Protein AF-A0A925UNU9-F1 (afdb_monomer)

Foldseek 3Di:
DFADFPDDPVVQLLVQLVVVVPDPPPCVVVVHDPVVVVPDDPVVSSVVSSVVSVVVRRVCRVPQWDDDPQKIWGQDPVQCWIFIDGNNDTDDIGHRYD

Mean predicted aligned error: 3.95 Å

Nearest PDB structures (foldseek):
  7fik-assembly1_Y  TM=6.283E-01  e=2.330E+00  Xenopus laevis
  4a0p-assembly1_A  TM=5.978E-01  e=1.923E+00  Homo sapiens
  4dg6-assembly1_A  TM=6.135E-01  e=3.891E+00  Homo sapiens
  6rvs-assembly1_A  TM=2.758E-01  e=7.351E-01  human gammaherpesvirus 4
  6rvr-assembly1_A  TM=3.357E-01  e=2.050E+00  human gammaherpesvirus 4

Sequence (98 aa):
MGLKHTREYTQIIDELTKVLESFVNLQELFQMNLKDWTLLSKDNQLEILSTLSDDIFYALGSENEYIIGNQKIKYNEENKSIDIFINEQLKSSISLYI

pLDDT: mean 89.86, std 5.02, range [64.12, 95.31]

Solvent-accessible surface area (backbone atoms only — not comparable to full-atom values): 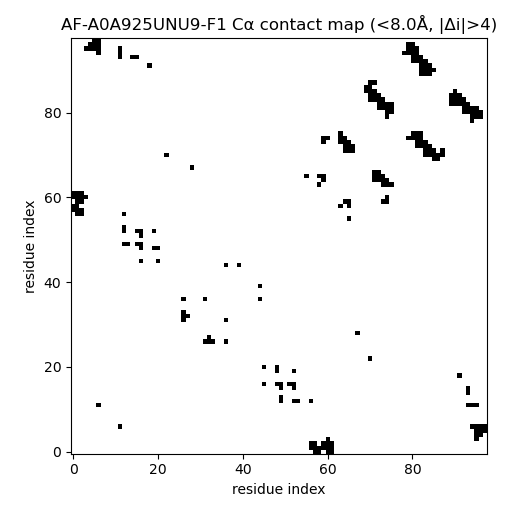5526 Å² total; per-residue (Å²): 98,56,60,88,62,77,42,64,63,67,60,51,34,55,50,44,22,58,55,54,69,71,51,82,70,60,40,57,81,72,76,39,54,69,67,64,55,68,68,46,52,70,67,58,49,49,52,55,37,39,53,49,28,50,52,49,46,38,45,36,36,73,38,51,57,50,79,54,92,66,33,39,40,29,53,36,76,92,77,42,24,43,36,32,26,52,78,87,38,81,75,49,72,45,67,30,58,126

Radius of gyration: 13.34 Å; Cα contacts (8 Å, |Δi|>4): 130; chains: 1; bounding box: 36×25×30 Å

Secondary structure (DSSP, 8-state):
-PPP-SS-HHHHHHHHHHHHHT-TTHHHHTT--HHHHHHS-HHHHHHHHHHHHHHHHHHHTTSSEEEETTEEEEEETTTTEEEEEETTEEEEEEES--

Structure (mmCIF, N/CA/C/O backbone):
data_AF-A0A925UNU9-F1
#
_entry.id   AF-A0A925UNU9-F1
#
loop_
_atom_site.group_PDB
_atom_site.id
_atom_site.type_symbol
_atom_site.label_atom_id
_atom_site.label_alt_id
_atom_site.label_comp_id
_atom_site.label_asym_id
_atom_site.label_entity_id
_atom_site.label_seq_id
_atom_site.pdbx_PDB_ins_code
_atom_site.Cartn_x
_atom_site.Cartn_y
_atom_site.Cartn_z
_atom_site.occupancy
_atom_site.B_iso_or_equiv
_atom_site.auth_seq_id
_atom_site.auth_comp_id
_atom_site.auth_asym_id
_atom_site.auth_atom_id
_atom_site.pdbx_PDB_model_num
ATOM 1 N N . MET A 1 1 ? 1.425 9.671 -15.352 1.00 64.12 1 MET A N 1
ATOM 2 C CA . MET A 1 1 ? 1.488 8.330 -15.991 1.00 64.12 1 MET A CA 1
ATOM 3 C C . MET A 1 1 ? 1.801 7.342 -14.879 1.00 64.12 1 MET A C 1
ATOM 5 O O . MET A 1 1 ? 2.593 7.721 -14.034 1.00 64.12 1 MET A O 1
ATOM 9 N N . GLY A 1 2 ? 1.166 6.165 -14.820 1.00 74.25 2 GLY A N 1
ATOM 10 C CA . GLY A 1 2 ? 1.420 5.180 -13.753 1.00 74.25 2 GLY A CA 1
ATOM 11 C C . GLY A 1 2 ? 2.805 4.526 -13.848 1.00 74.25 2 GLY A C 1
ATOM 12 O O . GLY A 1 2 ? 3.510 4.696 -14.848 1.00 74.25 2 GLY A O 1
ATOM 13 N N . LEU A 1 3 ? 3.198 3.787 -12.808 1.00 84.38 3 LEU A N 1
ATOM 14 C CA . LEU A 1 3 ? 4.475 3.068 -12.778 1.00 84.38 3 LEU A CA 1
ATOM 15 C C . LEU A 1 3 ? 4.558 2.019 -13.893 1.00 84.38 3 LEU A C 1
ATOM 17 O O . LEU A 1 3 ? 3.555 1.446 -14.309 1.00 84.38 3 LEU A O 1
ATOM 21 N N . LYS A 1 4 ? 5.772 1.727 -14.366 1.00 88.25 4 LYS A N 1
ATOM 22 C CA . LYS A 1 4 ? 5.995 0.609 -15.293 1.00 88.25 4 LYS A CA 1
ATOM 23 C C . LYS A 1 4 ? 6.003 -0.701 -14.512 1.00 88.25 4 LYS A C 1
ATOM 25 O O . LYS A 1 4 ? 6.777 -0.837 -13.567 1.00 88.25 4 LYS A O 1
ATOM 30 N N . HIS A 1 5 ? 5.211 -1.669 -14.954 1.00 89.75 5 HIS A N 1
ATOM 31 C CA . HIS A 1 5 ? 5.106 -2.991 -14.344 1.00 89.75 5 HIS A CA 1
ATOM 32 C C . HIS A 1 5 ? 4.924 -4.068 -15.424 1.00 89.75 5 HIS A C 1
ATOM 34 O O . HIS A 1 5 ? 4.432 -3.786 -16.518 1.00 89.75 5 HIS A O 1
ATOM 40 N N . THR A 1 6 ? 5.339 -5.299 -15.126 1.00 90.12 6 THR A N 1
ATOM 41 C CA . THR A 1 6 ? 5.039 -6.492 -15.949 1.00 90.12 6 THR A CA 1
ATOM 42 C C . THR A 1 6 ? 4.187 -7.508 -15.203 1.00 90.12 6 THR A C 1
ATOM 44 O O . THR A 1 6 ? 3.654 -8.433 -15.810 1.00 90.12 6 THR A O 1
ATOM 47 N N . ARG A 1 7 ? 4.065 -7.337 -13.886 1.00 92.38 7 ARG A N 1
ATOM 48 C CA . ARG A 1 7 ? 3.163 -8.100 -13.039 1.00 92.38 7 ARG A CA 1
ATOM 49 C C . ARG A 1 7 ? 1.711 -7.660 -13.253 1.00 92.38 7 ARG A C 1
ATOM 51 O O . ARG A 1 7 ? 1.456 -6.509 -13.613 1.00 92.38 7 ARG A O 1
ATOM 58 N N . GLU A 1 8 ? 0.777 -8.573 -12.992 1.00 92.75 8 GLU A N 1
ATOM 59 C CA . GLU A 1 8 ? -0.662 -8.303 -13.000 1.00 92.75 8 GLU A CA 1
ATOM 60 C C . GLU A 1 8 ? -1.026 -7.118 -12.101 1.00 92.75 8 GLU A C 1
ATOM 62 O O . GLU A 1 8 ? -0.752 -7.120 -10.898 1.00 92.75 8 GLU A O 1
ATOM 67 N N . TYR A 1 9 ? -1.665 -6.113 -12.701 1.00 91.62 9 TYR A N 1
ATOM 68 C CA . TYR A 1 9 ? -2.012 -4.857 -12.040 1.00 91.62 9 TYR A CA 1
ATOM 69 C C . TYR A 1 9 ? -2.899 -5.073 -10.814 1.00 91.62 9 TYR A C 1
ATOM 71 O O . TYR A 1 9 ? -2.616 -4.571 -9.731 1.00 91.62 9 TYR A O 1
ATOM 79 N N . THR A 1 10 ? -3.937 -5.892 -10.972 1.00 92.31 10 THR A N 1
ATOM 80 C CA . THR A 1 10 ? -4.889 -6.217 -9.906 1.00 92.31 10 THR A CA 1
ATOM 81 C C . THR A 1 10 ? -4.201 -6.829 -8.693 1.00 92.31 10 THR A C 1
ATOM 83 O O . THR A 1 10 ? -4.536 -6.479 -7.571 1.00 92.31 10 THR A O 1
ATOM 86 N N . GLN A 1 11 ? -3.173 -7.659 -8.890 1.00 93.56 11 GLN A N 1
ATOM 87 C CA . GLN A 1 11 ? -2.416 -8.222 -7.771 1.00 93.56 11 GLN A CA 1
ATOM 88 C C . GLN A 1 11 ? -1.601 -7.167 -7.017 1.00 93.56 11 GLN A C 1
ATOM 90 O O . GLN A 1 11 ? -1.492 -7.243 -5.795 1.00 93.56 11 GLN A O 1
ATOM 95 N N . ILE A 1 12 ? -1.020 -6.196 -7.732 1.00 94.06 12 ILE A N 1
ATOM 96 C CA . ILE A 1 12 ? -0.284 -5.084 -7.115 1.00 94.06 12 ILE A CA 1
ATOM 97 C C . ILE A 1 12 ? -1.242 -4.246 -6.265 1.00 94.06 12 ILE A C 1
ATOM 99 O O . ILE A 1 12 ? -0.927 -3.944 -5.115 1.00 94.06 12 ILE A O 1
ATOM 103 N N . ILE A 1 13 ? -2.414 -3.911 -6.814 1.00 95.19 13 ILE A N 1
ATOM 104 C CA . ILE A 1 13 ? -3.441 -3.140 -6.109 1.00 95.19 13 ILE A CA 1
ATOM 105 C C . ILE A 1 13 ? -3.966 -3.904 -4.895 1.00 95.19 13 ILE A C 1
ATOM 107 O O . ILE A 1 13 ? -3.993 -3.336 -3.809 1.00 95.19 13 ILE A O 1
ATOM 111 N N . ASP A 1 14 ? -4.285 -5.192 -5.029 1.00 94.19 14 ASP A N 1
ATOM 112 C CA . ASP A 1 14 ? -4.752 -6.021 -3.913 1.00 94.19 14 ASP A CA 1
ATOM 113 C C . ASP A 1 14 ? -3.730 -6.089 -2.769 1.00 94.19 14 ASP A C 1
ATOM 115 O O . ASP A 1 14 ? -4.092 -6.037 -1.591 1.00 94.19 14 ASP A O 1
ATOM 119 N N . GLU A 1 15 ? -2.439 -6.214 -3.088 1.00 94.50 15 GLU A N 1
ATOM 120 C CA . GLU A 1 15 ? -1.381 -6.184 -2.077 1.00 94.50 15 GLU A CA 1
ATOM 121 C C . GLU A 1 15 ? -1.237 -4.814 -1.431 1.00 94.50 15 GLU A C 1
ATOM 123 O O . GLU A 1 15 ? -1.137 -4.730 -0.205 1.00 94.50 15 GLU A O 1
ATOM 128 N N . LEU A 1 16 ? -1.274 -3.746 -2.226 1.00 93.56 16 LEU A N 1
ATOM 129 C CA . LEU A 1 16 ? -1.202 -2.390 -1.703 1.00 93.56 16 LEU A CA 1
ATOM 130 C C . LEU A 1 16 ? -2.392 -2.111 -0.777 1.00 93.56 16 LEU A C 1
ATOM 132 O O . LEU A 1 16 ? -2.193 -1.617 0.327 1.00 93.56 16 LEU A O 1
ATOM 136 N N . THR A 1 17 ? -3.598 -2.542 -1.149 1.00 94.38 17 THR A N 1
ATOM 137 C CA . THR A 1 17 ? -4.814 -2.415 -0.335 1.00 94.38 17 THR A CA 1
ATOM 138 C C . THR A 1 17 ? -4.689 -3.148 0.993 1.00 94.38 17 THR A C 1
ATOM 140 O O . THR A 1 17 ? -5.029 -2.582 2.030 1.00 94.38 17 THR A O 1
ATOM 143 N N . LYS A 1 18 ? -4.147 -4.371 0.995 1.00 92.44 18 LYS A N 1
ATOM 144 C CA . LYS A 1 18 ? -3.882 -5.123 2.235 1.00 92.44 18 LYS A CA 1
ATOM 145 C C . LYS A 1 18 ? -2.863 -4.425 3.128 1.00 92.44 18 LYS A C 1
ATOM 147 O O . LYS A 1 18 ? -3.009 -4.426 4.347 1.00 92.44 18 LYS A O 1
ATOM 152 N N . VAL A 1 19 ? -1.824 -3.831 2.542 1.00 91.25 19 VAL A N 1
ATOM 153 C CA . VAL A 1 19 ? -0.836 -3.065 3.309 1.00 91.25 19 VAL A CA 1
ATOM 154 C C . VAL A 1 19 ? -1.477 -1.805 3.888 1.00 91.25 19 VAL A C 1
ATOM 156 O O . VAL A 1 19 ? -1.314 -1.545 5.081 1.00 91.25 19 VAL A O 1
ATOM 159 N N . LEU A 1 20 ? -2.250 -1.067 3.088 1.00 90.38 20 LEU A N 1
ATOM 160 C CA . LEU A 1 20 ? -2.977 0.118 3.541 1.00 90.38 20 LEU A CA 1
ATOM 161 C C . LEU A 1 20 ? -3.951 -0.222 4.663 1.00 90.38 20 LEU A C 1
ATOM 163 O O . LEU A 1 20 ? -4.019 0.526 5.620 1.00 90.38 20 LEU A O 1
ATOM 167 N N . GLU A 1 21 ? -4.633 -1.365 4.630 1.00 90.12 21 GLU A N 1
ATOM 168 C CA . GLU A 1 21 ? -5.528 -1.801 5.710 1.00 90.12 21 GLU A CA 1
ATOM 169 C C . GLU A 1 21 ? -4.856 -1.804 7.100 1.00 90.12 21 GLU A C 1
ATOM 171 O O . GLU A 1 21 ? -5.517 -1.576 8.113 1.00 90.12 21 GLU A O 1
ATOM 176 N N . SER A 1 22 ? -3.538 -2.029 7.156 1.00 86.50 22 SER A N 1
ATOM 177 C CA . SER A 1 22 ? -2.755 -2.001 8.398 1.00 86.50 22 SER A CA 1
ATOM 178 C C . SER A 1 22 ? -2.379 -0.592 8.876 1.00 86.50 22 SER A C 1
ATOM 180 O O . SER A 1 22 ? -1.843 -0.434 9.978 1.00 86.50 22 SER A O 1
ATOM 182 N N . PHE A 1 23 ? -2.626 0.435 8.060 1.00 86.25 23 PHE A N 1
ATOM 183 C CA . PHE A 1 23 ? -2.289 1.811 8.391 1.00 86.25 23 PHE A CA 1
ATOM 184 C C . PHE A 1 23 ? -3.263 2.360 9.423 1.00 86.25 23 PHE A C 1
ATOM 186 O O . PHE A 1 23 ? -4.468 2.109 9.415 1.00 86.25 23 PHE A O 1
ATOM 193 N N . VAL A 1 24 ? -2.711 3.161 10.323 1.00 78.06 24 VAL A N 1
ATOM 194 C CA . VAL A 1 24 ? -3.483 3.837 11.356 1.00 78.06 24 VAL A CA 1
ATOM 195 C C . VAL A 1 24 ? -3.982 5.165 10.794 1.00 78.06 24 VAL A C 1
ATOM 197 O O . VAL A 1 24 ? -3.247 5.851 10.091 1.00 78.06 24 VAL A O 1
ATOM 200 N N . ASN A 1 25 ? -5.208 5.545 11.153 1.00 80.75 25 ASN A N 1
ATOM 201 C CA . ASN A 1 25 ? -5.817 6.841 10.836 1.00 80.75 25 ASN A CA 1
ATOM 202 C C . ASN A 1 25 ? -6.147 7.109 9.359 1.00 80.75 25 ASN A C 1
ATOM 204 O O . ASN A 1 25 ? -6.324 8.260 8.968 1.00 80.75 25 ASN A O 1
ATOM 208 N N . LEU A 1 26 ? -6.329 6.071 8.541 1.00 82.88 26 LEU A N 1
ATOM 209 C CA . LEU A 1 26 ? -6.747 6.238 7.142 1.00 82.88 26 LEU A CA 1
ATOM 210 C C . LEU A 1 26 ? -8.067 7.001 6.977 1.00 82.88 26 LEU A C 1
ATOM 212 O O . LEU A 1 26 ? -8.234 7.699 5.983 1.00 82.88 26 LEU A O 1
ATOM 216 N N . GLN A 1 27 ? -8.986 6.924 7.946 1.00 81.94 27 GLN A N 1
ATOM 217 C CA . GLN A 1 27 ? -10.245 7.674 7.904 1.00 81.94 27 GLN A CA 1
ATOM 218 C C . GLN A 1 27 ? -10.027 9.192 7.763 1.00 81.94 27 GLN A C 1
ATOM 220 O O . GLN A 1 27 ? -10.848 9.877 7.154 1.00 81.94 27 GLN A O 1
ATOM 225 N N . GLU A 1 28 ? -8.901 9.713 8.267 1.00 82.81 28 GLU A N 1
ATOM 226 C CA . GLU A 1 28 ? -8.563 11.137 8.196 1.00 82.81 28 GLU A CA 1
ATOM 227 C C . GLU A 1 28 ? -8.305 11.593 6.753 1.00 82.81 28 GLU A C 1
ATOM 229 O O . GLU A 1 28 ? -8.673 12.713 6.400 1.00 82.81 28 GLU A O 1
ATOM 234 N N . LEU A 1 29 ? -7.769 10.715 5.893 1.00 82.94 29 LEU A N 1
ATOM 235 C CA . LEU A 1 29 ? -7.582 11.000 4.463 1.00 82.94 29 LEU A CA 1
ATOM 236 C C . LEU A 1 29 ? -8.911 11.236 3.747 1.00 82.94 29 LEU A C 1
ATOM 238 O O . LEU A 1 29 ? -9.008 12.081 2.861 1.00 82.94 29 LEU A O 1
ATOM 242 N N . PHE A 1 30 ? -9.947 10.513 4.166 1.00 85.56 30 PHE A N 1
ATOM 243 C CA . PHE A 1 30 ? -11.289 10.616 3.601 1.00 85.56 30 PHE A CA 1
ATOM 244 C C . PHE A 1 30 ? -12.141 11.682 4.298 1.00 85.56 30 PHE A C 1
ATOM 246 O O . PHE A 1 30 ? -13.348 11.740 4.070 1.00 85.56 30 PHE A O 1
ATOM 253 N N . GLN A 1 31 ? -11.534 12.507 5.166 1.00 85.50 31 GLN A N 1
ATOM 254 C CA . GLN A 1 31 ? -12.224 13.495 6.007 1.00 85.50 31 GLN A CA 1
ATOM 255 C C . GLN A 1 31 ? -13.384 12.877 6.804 1.00 85.50 31 GLN A C 1
ATOM 257 O O . GLN A 1 31 ? -14.387 13.526 7.107 1.00 85.50 31 GLN A O 1
ATOM 262 N N . MET A 1 32 ? -13.238 11.597 7.143 1.00 87.44 32 MET A N 1
ATOM 263 C CA . MET A 1 32 ? -14.235 10.799 7.827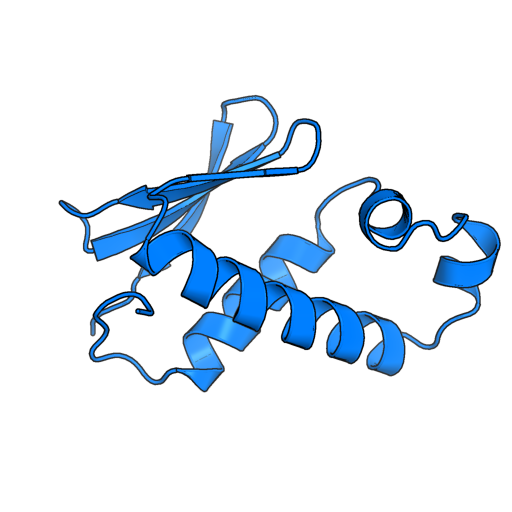 1.00 87.44 32 MET A CA 1
ATOM 264 C C . MET A 1 32 ? -13.794 10.595 9.274 1.00 87.44 32 MET A C 1
ATOM 266 O O . MET A 1 32 ? -12.622 10.367 9.573 1.00 87.44 32 MET A O 1
ATOM 270 N N . ASN A 1 33 ? -14.736 10.676 10.210 1.00 87.44 33 ASN A N 1
ATOM 271 C CA . ASN A 1 33 ? -14.431 10.341 11.594 1.00 87.44 33 ASN A CA 1
ATOM 272 C C . ASN A 1 33 ? -14.355 8.809 11.774 1.00 87.44 33 ASN A C 1
ATOM 274 O O . ASN A 1 33 ? -14.891 8.032 10.982 1.00 87.44 33 ASN A O 1
ATOM 278 N N . LEU A 1 34 ? -13.711 8.358 12.854 1.00 87.19 34 LEU A N 1
ATOM 279 C CA . LEU A 1 34 ? -13.536 6.926 13.126 1.00 87.19 34 LEU A CA 1
ATOM 280 C C . LEU A 1 34 ? -14.872 6.180 13.306 1.00 87.19 34 LEU A C 1
ATOM 282 O O . LEU A 1 34 ? -14.968 4.989 13.016 1.00 87.19 34 LEU A O 1
ATOM 286 N N . LYS A 1 35 ? -15.916 6.864 13.781 1.00 89.12 35 LYS A N 1
ATOM 287 C CA . LYS A 1 35 ? -17.230 6.255 14.002 1.00 89.12 35 LYS A CA 1
ATOM 288 C C . LYS A 1 35 ? -17.910 5.921 12.674 1.00 89.12 35 LYS A C 1
ATOM 290 O O . LYS A 1 35 ? -18.413 4.817 12.520 1.00 89.12 35 LYS A O 1
ATOM 295 N N . ASP A 1 36 ? -17.873 6.835 11.715 1.00 90.56 36 ASP A N 1
ATOM 296 C CA . ASP A 1 36 ? -18.444 6.636 10.385 1.00 90.56 36 ASP A CA 1
ATOM 297 C C . ASP A 1 36 ? -17.649 5.580 9.612 1.00 90.56 36 ASP A C 1
ATOM 299 O O . ASP A 1 36 ? -18.239 4.697 8.997 1.00 90.56 36 ASP A O 1
ATOM 303 N N . TRP A 1 37 ? -16.318 5.576 9.751 1.00 90.50 37 TRP A N 1
ATOM 304 C CA . TRP A 1 37 ? -15.471 4.535 9.166 1.00 90.50 37 TRP A CA 1
ATOM 305 C C . TRP A 1 37 ? -15.782 3.141 9.724 1.00 90.50 37 TRP A C 1
ATOM 307 O O . TRP A 1 37 ? -15.905 2.178 8.971 1.00 90.50 37 TRP A O 1
ATOM 317 N N . THR A 1 38 ? -15.951 3.019 11.044 1.00 88.62 38 THR A N 1
ATOM 318 C CA . THR A 1 38 ? -16.271 1.733 11.694 1.00 88.62 38 THR A CA 1
ATOM 319 C C . THR A 1 38 ? -17.713 1.274 11.465 1.00 88.62 38 THR A C 1
ATOM 321 O O . THR A 1 38 ? -18.002 0.097 11.670 1.00 88.62 38 THR A O 1
ATOM 324 N N . LEU A 1 39 ? -18.606 2.164 11.016 1.00 94.12 39 LEU A N 1
ATOM 325 C CA . LEU A 1 39 ? -19.958 1.814 10.566 1.00 94.12 39 LEU A CA 1
ATOM 326 C C . LEU A 1 39 ? -19.978 1.197 9.160 1.00 94.12 39 LEU A C 1
ATOM 328 O O . LEU A 1 39 ? -20.949 0.521 8.816 1.00 94.12 39 LEU A O 1
ATOM 332 N N . LEU A 1 40 ? -18.937 1.411 8.351 1.00 92.12 40 LEU A N 1
ATOM 333 C CA . LEU A 1 40 ? -18.807 0.757 7.052 1.00 92.12 40 LEU A CA 1
ATOM 334 C C . LEU A 1 40 ? -18.574 -0.746 7.231 1.00 92.12 40 LEU A C 1
ATOM 336 O O . LEU A 1 40 ? -17.843 -1.184 8.122 1.00 92.12 40 LEU A O 1
ATOM 340 N N . SER A 1 41 ? -19.168 -1.544 6.341 1.00 94.25 41 SER A N 1
ATOM 341 C CA . SER A 1 41 ? -18.816 -2.957 6.227 1.00 94.25 41 SER A CA 1
ATOM 342 C C . SER A 1 41 ? -17.347 -3.101 5.838 1.00 94.25 41 SER A C 1
ATOM 344 O O . SER A 1 41 ? -16.735 -2.191 5.267 1.00 94.25 41 SER A O 1
ATOM 346 N N . LYS A 1 42 ? -16.778 -4.276 6.116 1.00 90.69 42 LYS A N 1
ATOM 347 C CA . LYS A 1 42 ? -15.390 -4.535 5.748 1.00 90.69 42 LYS A CA 1
ATOM 348 C C . LYS A 1 42 ? -15.171 -4.445 4.236 1.00 90.69 42 LYS A C 1
ATOM 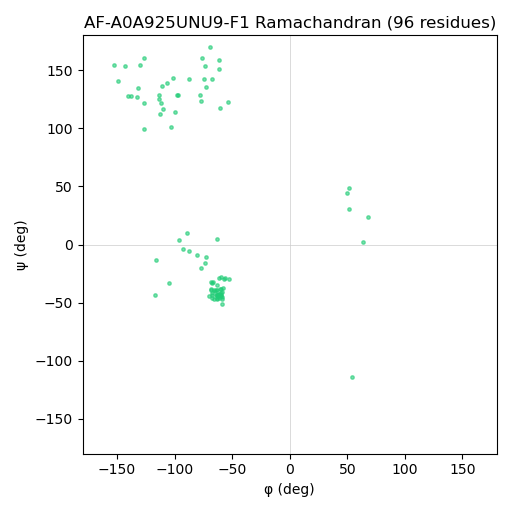350 O O . LYS A 1 42 ? -14.175 -3.871 3.813 1.00 90.69 42 LYS A O 1
ATOM 355 N N . ASP A 1 43 ? -16.132 -4.927 3.454 1.00 92.88 43 ASP A N 1
ATOM 356 C CA . ASP A 1 43 ? -16.093 -4.862 1.992 1.00 92.88 43 ASP A CA 1
ATOM 3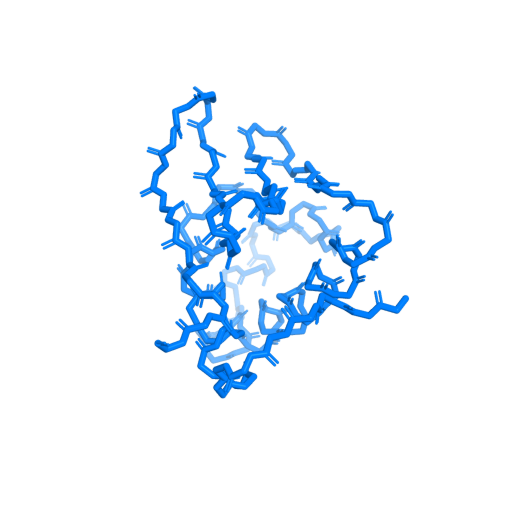57 C C . ASP A 1 43 ? -16.075 -3.411 1.492 1.00 92.88 43 ASP A C 1
ATOM 359 O O . ASP A 1 43 ? -15.232 -3.059 0.675 1.00 92.88 43 ASP A O 1
ATOM 363 N N . ASN A 1 44 ? -16.901 -2.529 2.068 1.00 93.25 44 ASN A N 1
ATOM 364 C CA . ASN A 1 44 ? -16.912 -1.110 1.697 1.00 93.25 44 ASN A CA 1
ATOM 365 C C . ASN A 1 44 ? -15.587 -0.416 2.052 1.00 93.25 44 ASN A C 1
ATOM 367 O O . ASN A 1 44 ? -15.094 0.405 1.282 1.00 93.25 44 ASN A O 1
ATOM 371 N N . GLN A 1 45 ? -14.993 -0.735 3.210 1.00 92.19 45 GLN A N 1
ATOM 372 C CA . GLN A 1 45 ? -13.663 -0.219 3.557 1.00 92.19 45 GLN A CA 1
ATOM 373 C C . GLN A 1 45 ? -12.613 -0.691 2.544 1.00 92.19 45 GLN A C 1
ATOM 375 O O . GLN A 1 45 ? -11.779 0.105 2.122 1.00 92.19 45 GLN A O 1
ATOM 380 N N . LEU A 1 46 ? -12.657 -1.963 2.137 1.00 92.62 46 LEU A N 1
ATOM 381 C CA . LEU A 1 46 ? -11.727 -2.520 1.155 1.00 92.62 46 LEU A CA 1
ATOM 382 C C . LEU A 1 46 ? -11.901 -1.895 -0.233 1.00 92.62 46 LEU A C 1
ATOM 384 O O . LEU A 1 46 ? -10.896 -1.612 -0.875 1.00 92.62 46 LEU A O 1
ATOM 388 N N . GLU A 1 47 ? -13.127 -1.615 -0.679 1.00 93.44 47 GLU A N 1
ATOM 389 C CA . GLU A 1 47 ? -13.375 -0.905 -1.944 1.00 93.44 47 GLU A CA 1
ATOM 390 C C . GLU A 1 47 ? -12.803 0.519 -1.927 1.00 93.44 47 GLU A C 1
ATOM 392 O O . GLU A 1 47 ? -12.138 0.944 -2.878 1.00 93.44 47 GLU A O 1
ATOM 397 N N . ILE A 1 48 ? -12.996 1.245 -0.821 1.00 93.44 48 ILE A N 1
ATOM 398 C CA . ILE A 1 48 ? -12.415 2.582 -0.638 1.00 93.44 48 ILE A CA 1
ATOM 399 C C . ILE A 1 48 ? -10.883 2.507 -0.671 1.00 93.44 48 ILE A C 1
ATOM 401 O O . ILE A 1 48 ? -10.237 3.288 -1.370 1.00 93.44 48 ILE A O 1
ATOM 405 N N . LEU A 1 49 ? -10.288 1.549 0.046 1.00 93.69 49 LEU A N 1
ATOM 406 C CA . LEU A 1 49 ? -8.836 1.366 0.066 1.00 93.69 49 LEU A CA 1
ATOM 407 C C . LEU A 1 49 ? -8.283 0.870 -1.274 1.00 93.69 49 LEU A C 1
ATOM 409 O O . LEU A 1 49 ? -7.166 1.223 -1.623 1.00 93.69 49 LEU A O 1
ATOM 413 N N . SER A 1 50 ? -9.035 0.077 -2.035 1.00 94.50 50 SER A N 1
ATOM 414 C CA . SER A 1 50 ? -8.681 -0.332 -3.400 1.00 94.50 50 SER A CA 1
ATOM 415 C C . SER A 1 50 ? -8.629 0.862 -4.345 1.00 94.50 50 SER A C 1
ATOM 417 O O . SER A 1 50 ? -7.653 1.023 -5.073 1.00 94.50 50 SER A O 1
ATOM 419 N N . THR A 1 51 ? -9.608 1.759 -4.244 1.00 94.19 51 THR A N 1
ATOM 420 C CA . THR A 1 51 ? -9.618 3.010 -5.012 1.00 94.19 51 THR A CA 1
ATOM 421 C C . THR A 1 51 ? -8.427 3.898 -4.633 1.00 94.19 51 THR A C 1
ATOM 423 O O . THR A 1 51 ? -7.723 4.392 -5.506 1.00 94.19 51 THR A O 1
ATOM 426 N N . LEU A 1 52 ? -8.124 4.029 -3.336 1.00 93.12 52 LEU A N 1
ATOM 427 C CA . LEU A 1 52 ? -6.947 4.774 -2.876 1.00 93.12 52 LEU A CA 1
ATOM 428 C C . LEU A 1 52 ? -5.625 4.131 -3.331 1.00 93.12 52 LEU A C 1
ATOM 430 O O . LEU A 1 52 ? -4.687 4.842 -3.682 1.00 93.12 52 LEU A O 1
ATOM 434 N N . SER A 1 53 ? -5.528 2.799 -3.328 1.00 94.06 53 SER A N 1
ATOM 435 C CA . SER A 1 53 ? -4.362 2.081 -3.855 1.00 94.06 53 SER A CA 1
ATOM 436 C C . SER A 1 53 ? -4.129 2.393 -5.332 1.00 94.06 53 SER A C 1
ATOM 438 O O . SER A 1 53 ? -2.981 2.592 -5.729 1.00 94.06 53 SER A O 1
ATOM 440 N N . ASP A 1 54 ? -5.199 2.449 -6.130 1.00 94.19 54 ASP A N 1
ATOM 441 C CA . ASP A 1 54 ? -5.150 2.837 -7.544 1.00 94.19 54 ASP A CA 1
ATOM 442 C C . ASP A 1 54 ? -4.573 4.255 -7.686 1.00 94.19 54 ASP A C 1
ATOM 444 O O . ASP A 1 54 ? -3.562 4.458 -8.364 1.00 94.19 54 ASP A O 1
ATOM 448 N N . ASP A 1 55 ? -5.123 5.213 -6.934 1.00 92.69 55 ASP A N 1
ATOM 449 C CA . ASP A 1 55 ? -4.661 6.603 -6.926 1.00 92.69 55 ASP A CA 1
ATOM 450 C C . ASP A 1 55 ? -3.184 6.726 -6.520 1.00 92.69 55 ASP A C 1
ATOM 452 O O . ASP A 1 55 ? -2.410 7.424 -7.182 1.00 92.69 55 ASP A O 1
ATOM 456 N N . ILE A 1 56 ? -2.759 6.021 -5.465 1.00 92.44 56 ILE A N 1
ATOM 457 C CA . ILE A 1 56 ? -1.362 6.004 -5.005 1.00 92.44 56 ILE A CA 1
ATOM 458 C C . ILE A 1 56 ? -0.457 5.416 -6.084 1.00 92.44 56 ILE A C 1
ATOM 460 O O . ILE A 1 56 ? 0.602 5.976 -6.358 1.00 92.44 56 ILE A O 1
ATOM 464 N N . PHE A 1 57 ? -0.850 4.316 -6.726 1.00 93.50 57 PHE A N 1
ATOM 465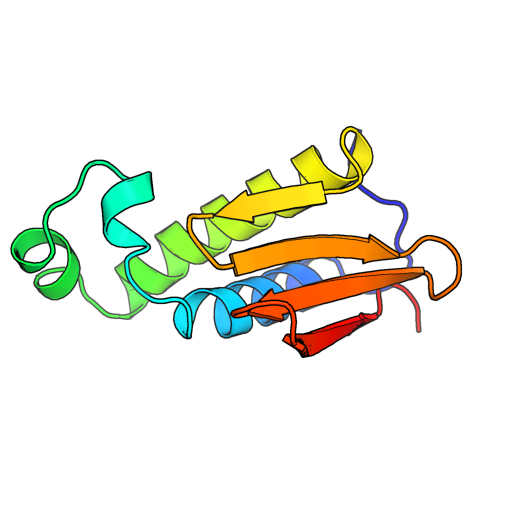 C CA . PHE A 1 57 ? -0.057 3.713 -7.794 1.00 93.50 57 PHE A CA 1
ATOM 466 C C . PHE A 1 57 ? 0.165 4.690 -8.957 1.00 93.50 57 PHE A C 1
ATOM 468 O O . PHE A 1 57 ? 1.282 4.824 -9.471 1.00 93.50 57 PHE A O 1
ATOM 475 N N . TYR A 1 58 ? -0.885 5.407 -9.361 1.00 91.75 58 TYR A N 1
ATOM 476 C CA . TYR A 1 58 ? -0.783 6.428 -10.400 1.00 91.75 58 TYR A CA 1
ATOM 477 C C . TYR A 1 58 ? 0.050 7.635 -9.965 1.00 91.75 58 TYR A C 1
ATOM 479 O O . TYR A 1 58 ? 0.863 8.120 -10.762 1.00 91.75 58 TYR A O 1
ATOM 487 N N . ALA A 1 59 ? -0.121 8.099 -8.724 1.00 92.00 59 ALA A N 1
ATOM 488 C CA . ALA A 1 59 ? 0.667 9.183 -8.148 1.00 92.00 59 ALA A CA 1
ATOM 489 C C . ALA A 1 59 ? 2.156 8.820 -8.135 1.00 92.00 59 ALA A C 1
ATOM 491 O O . ALA A 1 59 ? 2.972 9.608 -8.610 1.00 92.00 59 ALA A O 1
ATOM 492 N N . LEU A 1 60 ? 2.487 7.586 -7.733 1.00 91.81 60 LEU A N 1
ATOM 493 C CA . LEU A 1 60 ? 3.857 7.075 -7.673 1.00 91.81 60 LEU A CA 1
ATOM 494 C C . LEU A 1 60 ? 4.584 7.089 -9.020 1.00 91.81 60 LEU A C 1
ATOM 496 O O . LEU A 1 60 ? 5.805 7.211 -9.069 1.00 91.81 60 LEU A O 1
ATOM 500 N N . GLY A 1 61 ? 3.843 6.986 -10.124 1.00 87.00 61 GLY A N 1
ATOM 501 C CA . GLY A 1 61 ? 4.412 7.084 -11.467 1.00 87.00 61 GLY A CA 1
ATOM 502 C C . GLY A 1 61 ? 4.840 8.497 -11.876 1.00 87.00 61 GLY A C 1
ATOM 503 O O . GLY A 1 61 ? 5.513 8.656 -12.895 1.00 87.00 61 GLY A O 1
ATOM 504 N N . SER A 1 62 ? 4.464 9.518 -11.102 1.00 85.62 62 SER A N 1
ATOM 505 C CA . SER A 1 62 ? 4.854 10.917 -11.329 1.00 85.62 62 SER A CA 1
ATOM 506 C C . SER A 1 62 ? 5.685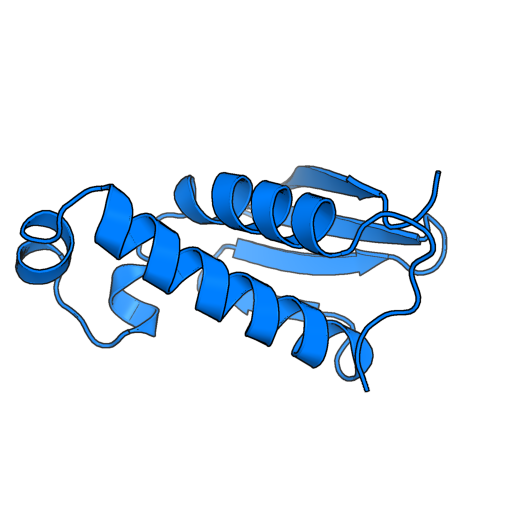 11.464 -10.164 1.00 85.62 62 SER A C 1
ATOM 508 O O . SER A 1 62 ? 6.715 12.098 -10.385 1.00 85.62 62 SER A O 1
ATOM 510 N N . GLU A 1 63 ? 5.273 11.175 -8.932 1.00 84.31 63 GLU A N 1
ATOM 511 C CA . GLU A 1 63 ? 5.975 11.505 -7.696 1.00 84.31 63 GLU A CA 1
ATOM 512 C C . GLU A 1 63 ? 6.450 10.203 -7.056 1.00 84.31 63 GLU A C 1
ATOM 514 O O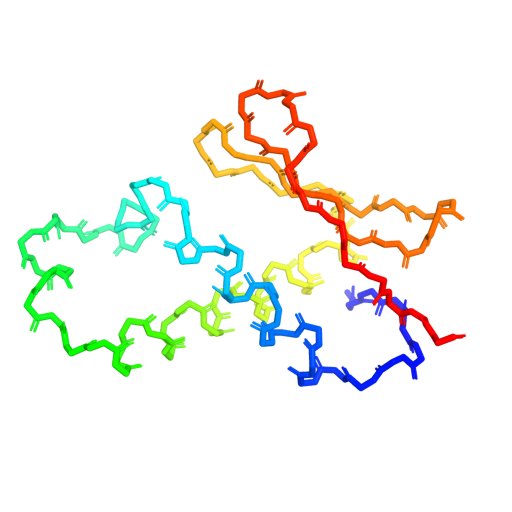 . GLU A 1 63 ? 5.634 9.433 -6.589 1.00 84.31 63 GLU A O 1
ATOM 519 N N . ASN A 1 64 ? 7.756 9.930 -6.989 1.00 89.00 64 ASN A N 1
ATOM 520 C CA . ASN A 1 64 ? 8.281 8.641 -6.492 1.00 89.00 64 ASN A CA 1
ATOM 521 C C . ASN A 1 64 ? 7.959 8.330 -5.011 1.00 89.00 64 ASN A C 1
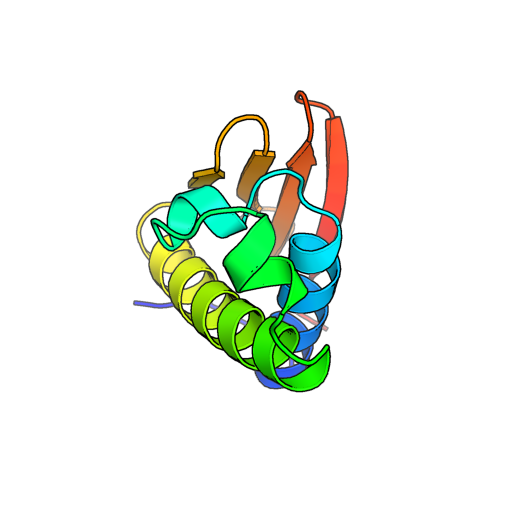ATOM 523 O O . ASN A 1 64 ? 8.469 7.354 -4.461 1.00 89.00 64 ASN A O 1
ATOM 527 N N . GLU A 1 65 ? 7.182 9.168 -4.336 1.00 92.00 65 GLU A N 1
ATOM 528 C CA . GLU A 1 65 ? 6.877 9.087 -2.922 1.00 92.00 65 GLU A CA 1
ATOM 529 C C . GLU A 1 65 ? 5.479 9.637 -2.629 1.00 92.00 65 GLU A C 1
ATOM 531 O O . GLU A 1 65 ? 5.085 10.664 -3.169 1.00 92.00 65 GLU A O 1
ATOM 536 N N . TYR A 1 66 ? 4.766 8.973 -1.723 1.00 91.00 66 TYR A N 1
ATOM 537 C CA . TYR A 1 66 ? 3.466 9.373 -1.207 1.00 91.00 66 TYR A CA 1
ATOM 538 C C . TYR A 1 66 ? 3.471 9.255 0.323 1.00 91.00 66 TYR A C 1
ATOM 540 O O . TYR A 1 66 ? 3.839 8.210 0.869 1.00 91.00 66 TYR A O 1
ATOM 548 N N . ILE A 1 67 ? 3.094 10.322 1.031 1.00 89.25 67 ILE A N 1
ATOM 549 C CA . ILE A 1 67 ? 3.157 10.394 2.501 1.00 89.25 67 ILE A CA 1
ATOM 550 C C . ILE A 1 67 ? 1.743 10.472 3.076 1.00 89.25 67 ILE A C 1
ATOM 552 O O . ILE A 1 67 ? 0.958 11.340 2.704 1.00 89.25 67 ILE A O 1
ATOM 556 N N . ILE A 1 68 ? 1.448 9.589 4.029 1.00 86.50 68 ILE A N 1
ATOM 557 C CA . ILE A 1 68 ? 0.187 9.521 4.771 1.00 86.50 68 ILE A CA 1
ATOM 558 C C . ILE A 1 68 ? 0.534 9.555 6.257 1.00 86.50 68 ILE A C 1
ATOM 560 O O . ILE A 1 68 ? 0.936 8.543 6.826 1.00 86.50 68 ILE A O 1
ATOM 564 N N . GLY A 1 69 ? 0.425 10.719 6.900 1.00 84.12 69 GLY A N 1
ATOM 565 C CA . GLY A 1 69 ? 0.799 10.866 8.311 1.00 84.12 69 GLY A CA 1
ATOM 566 C C . GLY A 1 69 ? 2.238 10.399 8.580 1.00 84.12 69 GLY A C 1
ATOM 567 O O . GLY A 1 69 ? 3.186 10.984 8.066 1.00 84.12 69 GLY A O 1
ATOM 568 N N . ASN A 1 70 ? 2.392 9.323 9.363 1.00 84.69 70 ASN A N 1
ATOM 569 C CA . ASN A 1 70 ? 3.692 8.704 9.683 1.00 84.69 70 ASN A CA 1
ATOM 570 C C . ASN A 1 70 ? 4.046 7.505 8.781 1.00 84.69 70 ASN A C 1
ATOM 572 O O . ASN A 1 70 ? 5.034 6.800 9.029 1.00 84.69 70 ASN A O 1
ATOM 576 N N . GLN A 1 71 ? 3.212 7.219 7.786 1.00 89.38 71 GLN A N 1
ATOM 577 C CA . GLN A 1 71 ? 3.447 6.194 6.785 1.00 89.38 71 GLN A CA 1
ATOM 578 C C . GLN A 1 71 ? 3.923 6.834 5.485 1.00 89.38 71 GLN A C 1
ATOM 580 O O . GLN A 1 71 ? 3.498 7.921 5.095 1.00 89.38 71 GLN A O 1
ATOM 585 N N . LYS A 1 72 ? 4.831 6.145 4.810 1.00 92.00 72 LYS A N 1
ATOM 586 C CA . LYS A 1 72 ? 5.464 6.620 3.588 1.00 92.00 72 LYS A CA 1
ATOM 587 C C . LYS A 1 72 ? 5.544 5.475 2.599 1.00 92.00 72 LYS A C 1
ATOM 589 O O . LYS A 1 72 ? 6.045 4.405 2.925 1.00 92.00 72 LYS A O 1
ATOM 594 N N . ILE A 1 73 ? 5.050 5.709 1.397 1.00 94.12 73 ILE A N 1
ATOM 595 C CA . ILE A 1 73 ? 5.029 4.748 0.301 1.00 94.12 73 ILE A CA 1
ATOM 596 C C . ILE A 1 73 ? 5.951 5.308 -0.768 1.00 94.12 73 ILE A C 1
ATOM 598 O O . ILE A 1 73 ? 5.807 6.460 -1.164 1.00 94.12 73 ILE A O 1
ATOM 602 N N . LYS A 1 74 ? 6.933 4.529 -1.206 1.00 94.69 74 LYS A N 1
ATOM 603 C CA . LYS A 1 74 ? 7.967 4.999 -2.120 1.00 94.69 74 LYS A CA 1
ATOM 604 C C . LYS A 1 74 ? 8.138 4.025 -3.269 1.00 94.69 74 LYS A C 1
ATOM 606 O O . LYS A 1 74 ? 8.270 2.827 -3.050 1.00 94.69 74 LYS A O 1
ATOM 611 N N . TYR A 1 75 ? 8.211 4.544 -4.484 1.00 94.56 75 TYR A N 1
ATOM 612 C CA . TYR A 1 75 ? 8.677 3.761 -5.613 1.00 94.56 75 TYR A CA 1
ATOM 613 C C . TYR A 1 75 ? 10.206 3.647 -5.577 1.00 94.56 75 TYR A C 1
ATOM 615 O O . TYR A 1 75 ? 10.935 4.643 -5.543 1.00 94.56 75 TYR A O 1
ATOM 623 N N . ASN A 1 76 ? 10.690 2.411 -5.562 1.00 92.06 76 ASN A N 1
ATOM 624 C CA . ASN A 1 76 ? 12.096 2.064 -5.629 1.00 92.06 76 ASN A CA 1
ATOM 625 C C . ASN A 1 76 ? 12.418 1.580 -7.044 1.00 92.06 76 ASN A C 1
ATOM 627 O O . ASN A 1 76 ? 12.125 0.444 -7.408 1.00 92.06 76 ASN A O 1
ATOM 631 N N . GLU A 1 77 ? 13.015 2.457 -7.849 1.00 87.75 77 GLU A N 1
ATOM 632 C CA . GLU A 1 77 ? 13.325 2.163 -9.250 1.00 87.75 77 GLU A CA 1
ATOM 633 C C . GLU A 1 77 ? 14.406 1.080 -9.410 1.00 87.75 77 GLU A C 1
ATOM 635 O O . GLU A 1 77 ? 14.327 0.280 -10.343 1.00 87.75 77 GLU A O 1
ATOM 640 N N . GLU A 1 78 ? 15.372 0.999 -8.487 1.00 87.75 78 GLU A N 1
ATOM 641 C CA . GLU A 1 78 ? 16.453 0.002 -8.532 1.00 87.75 78 GLU A CA 1
ATOM 642 C C . GLU A 1 78 ? 15.909 -1.418 -8.355 1.00 87.75 78 GLU A C 1
ATOM 644 O O . GLU A 1 78 ? 16.216 -2.315 -9.141 1.00 87.75 78 GLU A O 1
ATOM 649 N N . ASN A 1 79 ? 15.045 -1.601 -7.354 1.00 88.19 79 ASN A N 1
ATOM 650 C CA . ASN A 1 79 ? 14.407 -2.886 -7.061 1.00 88.19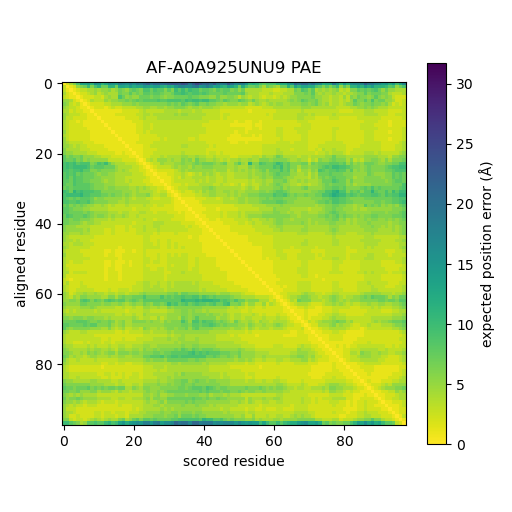 79 ASN A CA 1
ATOM 651 C C . ASN A 1 79 ? 13.107 -3.100 -7.839 1.00 88.19 79 ASN A C 1
ATOM 653 O O . ASN A 1 79 ? 12.518 -4.179 -7.772 1.00 88.19 79 ASN A O 1
ATOM 657 N N . LYS A 1 80 ? 12.657 -2.075 -8.572 1.00 91.38 80 LYS A N 1
ATOM 658 C CA . LYS A 1 80 ? 11.379 -2.042 -9.280 1.00 91.38 80 LYS A CA 1
ATOM 659 C C . LYS A 1 80 ? 10.206 -2.454 -8.381 1.00 91.38 80 LYS A C 1
ATOM 661 O O . LYS A 1 80 ? 9.344 -3.248 -8.773 1.00 91.38 80 LYS A O 1
ATOM 666 N N . SER A 1 81 ? 10.201 -1.921 -7.166 1.00 93.62 81 SER A N 1
ATOM 667 C CA . SER A 1 81 ? 9.249 -2.249 -6.108 1.00 93.62 81 SER A CA 1
ATOM 668 C C . SER A 1 81 ? 8.578 -1.000 -5.549 1.00 93.62 81 SER A C 1
ATOM 670 O O . SER A 1 81 ? 9.071 0.118 -5.699 1.00 93.62 81 SER A O 1
ATOM 672 N N . ILE A 1 82 ? 7.439 -1.188 -4.891 1.00 95.19 82 ILE A N 1
ATOM 673 C CA . ILE A 1 82 ? 6.831 -0.180 -4.024 1.00 95.19 82 ILE A CA 1
ATOM 674 C C . ILE A 1 82 ? 7.194 -0.544 -2.588 1.00 95.19 82 ILE A C 1
ATOM 676 O O . ILE A 1 82 ? 6.763 -1.576 -2.078 1.00 95.19 82 ILE A O 1
ATOM 680 N N . ASP A 1 83 ? 7.987 0.303 -1.948 1.00 95.31 83 ASP A N 1
ATOM 681 C CA . ASP A 1 83 ? 8.461 0.136 -0.582 1.00 95.31 83 ASP A CA 1
ATOM 682 C C . ASP A 1 83 ? 7.572 0.932 0.377 1.00 95.31 83 ASP A C 1
ATOM 684 O O . ASP A 1 83 ? 7.333 2.128 0.192 1.00 95.31 83 ASP A O 1
ATOM 688 N N . ILE A 1 84 ? 7.092 0.271 1.426 1.00 94.25 84 ILE A N 1
ATOM 689 C CA . ILE A 1 84 ? 6.205 0.853 2.426 1.00 94.25 84 ILE A CA 1
ATOM 690 C C . ILE A 1 84 ? 6.933 0.967 3.758 1.00 94.25 84 ILE A C 1
ATOM 692 O O . ILE A 1 84 ? 7.361 -0.028 4.352 1.00 94.25 84 ILE A O 1
ATOM 696 N N . PHE A 1 85 ? 7.015 2.193 4.256 1.00 92.56 85 PHE A N 1
ATOM 697 C CA . PHE A 1 85 ? 7.645 2.563 5.509 1.00 92.56 85 PHE A CA 1
ATOM 698 C C . PHE A 1 85 ? 6.592 3.006 6.524 1.00 92.56 85 PHE A C 1
ATOM 700 O O . PHE A 1 85 ? 5.701 3.794 6.212 1.00 92.56 85 PHE A O 1
ATOM 707 N N . ILE A 1 86 ? 6.731 2.543 7.764 1.00 89.12 86 ILE A N 1
ATOM 708 C CA . ILE A 1 86 ? 5.937 3.004 8.908 1.00 89.12 86 ILE A CA 1
ATOM 709 C C . ILE A 1 86 ? 6.919 3.423 9.996 1.00 89.12 86 ILE A C 1
ATOM 711 O O . ILE A 1 86 ? 7.732 2.601 10.426 1.00 89.12 86 ILE A O 1
ATOM 715 N N . ASN A 1 87 ? 6.848 4.682 10.443 1.00 87.25 87 ASN A N 1
ATOM 716 C CA . ASN A 1 87 ? 7.811 5.261 11.391 1.00 87.25 87 ASN A CA 1
ATOM 717 C C . ASN A 1 87 ? 9.269 5.048 10.926 1.00 87.25 87 ASN A C 1
ATOM 719 O O . ASN A 1 87 ? 10.095 4.533 11.676 1.00 87.25 87 ASN A O 1
ATOM 723 N N . GLU A 1 88 ? 9.546 5.356 9.655 1.00 87.50 88 GLU A N 1
ATOM 724 C CA . GLU A 1 88 ? 10.861 5.212 8.997 1.00 87.50 88 GLU A CA 1
ATOM 725 C C . GLU A 1 88 ? 11.407 3.775 8.875 1.00 87.50 88 GLU A C 1
ATOM 727 O O . GLU A 1 88 ? 12.485 3.563 8.322 1.00 87.50 88 GLU A O 1
ATOM 732 N N . GLN A 1 89 ? 10.659 2.760 9.312 1.00 89.12 89 GLN A N 1
ATOM 733 C CA . GLN A 1 89 ? 11.031 1.357 9.136 1.00 89.12 89 GLN A CA 1
ATOM 734 C C . GLN A 1 89 ? 10.327 0.755 7.926 1.00 89.12 89 GLN A C 1
ATOM 736 O O . GLN A 1 89 ? 9.100 0.812 7.845 1.00 89.12 89 GLN A O 1
ATOM 741 N N . LEU A 1 90 ? 11.086 0.112 7.035 1.00 91.69 90 LEU A N 1
ATOM 742 C CA . LEU A 1 90 ? 10.525 -0.686 5.946 1.00 91.69 90 LEU A CA 1
ATOM 743 C C . LEU A 1 90 ? 9.690 -1.829 6.541 1.00 91.69 90 LEU A C 1
ATOM 745 O O . LEU A 1 90 ? 10.212 -2.673 7.272 1.00 91.69 90 LEU A O 1
ATOM 749 N N . LYS A 1 91 ? 8.388 -1.842 6.254 1.00 92.00 91 LYS A N 1
ATOM 750 C CA . LYS A 1 91 ? 7.454 -2.878 6.717 1.00 92.00 91 LYS A CA 1
ATOM 751 C C . LYS A 1 91 ? 7.070 -3.850 5.619 1.00 92.00 91 LYS A C 1
ATOM 753 O O . LYS A 1 91 ? 6.828 -5.019 5.903 1.00 92.00 91 LYS A O 1
ATOM 758 N N . SER A 1 92 ? 6.988 -3.384 4.381 1.00 92.44 92 SER A N 1
ATOM 759 C CA . SER A 1 92 ? 6.616 -4.215 3.238 1.00 92.44 92 SER A CA 1
ATOM 760 C C . SER A 1 92 ? 7.234 -3.663 1.965 1.00 92.44 92 SER A C 1
ATOM 762 O O . SER A 1 92 ? 7.538 -2.476 1.881 1.00 92.44 92 SER A O 1
ATOM 764 N N . SER A 1 93 ? 7.435 -4.539 0.988 1.00 93.50 93 SER A N 1
ATOM 765 C CA . SER A 1 93 ? 7.900 -4.182 -0.346 1.00 93.50 93 SER A CA 1
ATOM 766 C C . SER A 1 93 ? 7.146 -5.042 -1.354 1.00 93.50 93 SER A C 1
ATOM 768 O O . SER A 1 93 ? 7.072 -6.260 -1.187 1.00 93.50 93 SER A O 1
ATOM 770 N N . ILE A 1 94 ? 6.543 -4.404 -2.355 1.00 93.94 94 ILE A N 1
ATOM 771 C CA . ILE A 1 94 ? 5.711 -5.046 -3.376 1.00 93.94 94 ILE A CA 1
ATOM 772 C C . ILE A 1 94 ? 6.472 -5.001 -4.698 1.00 93.94 94 ILE A C 1
ATOM 774 O O . ILE A 1 94 ? 6.731 -3.919 -5.224 1.00 93.94 94 ILE A O 1
ATOM 778 N N . SER A 1 95 ? 6.823 -6.161 -5.256 1.00 93.06 95 SER A N 1
ATOM 779 C CA . SER A 1 95 ? 7.477 -6.227 -6.568 1.00 93.06 95 SER A CA 1
ATOM 780 C C . SER A 1 95 ? 6.492 -5.912 -7.695 1.00 93.06 95 SER A C 1
ATOM 782 O O . SER A 1 95 ? 5.380 -6.451 -7.730 1.00 93.06 95 SER A O 1
ATOM 784 N N . LEU A 1 96 ? 6.919 -5.083 -8.653 1.00 91.19 96 LEU A N 1
ATOM 785 C CA . LEU A 1 96 ? 6.145 -4.745 -9.857 1.00 91.19 96 LEU A CA 1
ATOM 786 C C . LEU A 1 96 ? 6.461 -5.659 -11.053 1.00 91.19 96 LEU A C 1
ATOM 788 O O . LEU A 1 96 ? 5.855 -5.542 -12.123 1.00 91.19 96 LEU A O 1
ATOM 792 N N . TYR A 1 97 ? 7.428 -6.557 -10.882 1.00 89.12 97 TYR A N 1
ATOM 793 C CA . TYR A 1 97 ? 7.942 -7.449 -11.916 1.00 89.12 97 TYR A CA 1
ATOM 794 C C . TYR A 1 97 ? 7.968 -8.887 -11.384 1.00 89.12 97 TYR A C 1
ATOM 796 O O . TYR A 1 97 ? 8.009 -9.108 -10.170 1.00 89.12 97 TYR A O 1
ATOM 804 N N . ILE A 1 98 ? 7.900 -9.843 -12.311 1.00 75.19 98 ILE A N 1
ATOM 805 C CA . ILE A 1 98 ? 7.962 -11.291 -12.059 1.00 75.19 98 ILE A CA 1
ATOM 806 C C . ILE A 1 98 ? 9.402 -11.765 -12.239 1.00 75.19 98 ILE A C 1
ATOM 808 O O . ILE A 1 98 ? 10.038 -11.294 -13.212 1.00 75.19 98 ILE A O 1
#